Protein AF-A0AAP8GEG1-F1 (afdb_monomer_lite)

Structure (mmCIF, N/CA/C/O backbone):
data_AF-A0AAP8GEG1-F1
#
_entry.id   AF-A0AAP8GEG1-F1
#
loop_
_atom_site.group_PDB
_atom_site.id
_atom_site.type_symbol
_atom_site.label_atom_id
_atom_site.label_alt_id
_atom_site.label_comp_id
_atom_site.label_asym_id
_atom_site.label_entity_id
_atom_site.label_seq_id
_atom_site.pdbx_PDB_ins_code
_atom_site.Cartn_x
_atom_site.Cartn_y
_atom_site.Cartn_z
_atom_site.occupancy
_atom_site.B_iso_or_equiv
_atom_site.auth_seq_id
_atom_site.auth_comp_id
_atom_site.auth_asym_id
_atom_site.auth_atom_id
_atom_site.pdbx_PDB_model_num
ATOM 1 N N . PHE A 1 1 ? -28.993 -0.199 10.622 1.00 79.19 1 PHE A N 1
ATOM 2 C CA . PHE A 1 1 ? -27.576 0.208 10.738 1.00 79.19 1 PHE A CA 1
ATOM 3 C C . PHE A 1 1 ? -26.677 -0.981 11.081 1.00 79.19 1 PHE A C 1
ATOM 5 O O . PHE A 1 1 ? -25.927 -1.389 10.212 1.00 79.19 1 PHE A O 1
ATOM 12 N N . VAL A 1 2 ? -26.827 -1.620 12.252 1.00 83.25 2 VAL A N 1
ATOM 13 C CA . VAL A 1 2 ? -25.957 -2.734 12.710 1.00 83.25 2 VAL A CA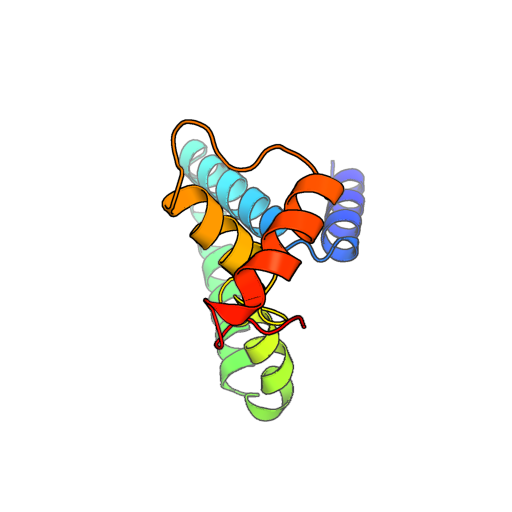 1
ATOM 14 C C . VAL A 1 2 ? -25.831 -3.891 11.705 1.00 83.25 2 VAL A C 1
ATOM 16 O O . VAL A 1 2 ? -24.720 -4.298 11.388 1.00 83.25 2 VAL A O 1
ATOM 19 N N . VAL A 1 3 ? -26.944 -4.381 11.145 1.00 87.12 3 VAL A N 1
ATOM 20 C CA . VAL A 1 3 ? -26.928 -5.487 10.162 1.00 87.12 3 VAL A CA 1
ATOM 21 C C . VAL A 1 3 ? -26.130 -5.125 8.902 1.00 87.12 3 VAL A C 1
ATOM 23 O O . VAL A 1 3 ? -25.311 -5.912 8.439 1.00 87.12 3 VAL A O 1
ATOM 26 N N . LEU A 1 4 ? -26.307 -3.905 8.387 1.00 84.75 4 LEU A N 1
ATOM 27 C CA . LEU A 1 4 ? -25.552 -3.404 7.233 1.00 84.75 4 LEU A CA 1
ATOM 28 C C . LEU A 1 4 ? -24.059 -3.262 7.554 1.00 84.75 4 LEU A C 1
ATOM 30 O O . LEU A 1 4 ? -23.228 -3.608 6.722 1.00 84.75 4 LEU A O 1
ATOM 34 N N . SER A 1 5 ? -23.711 -2.817 8.765 1.00 82.81 5 SER A N 1
ATOM 35 C CA . SER A 1 5 ? -22.317 -2.731 9.214 1.00 82.81 5 SER A CA 1
ATOM 36 C C . SER A 1 5 ? -21.642 -4.104 9.271 1.00 82.81 5 SER A C 1
ATOM 38 O O . SER A 1 5 ? -20.501 -4.231 8.839 1.00 82.81 5 SER A O 1
ATOM 40 N N . VAL A 1 6 ? -22.343 -5.139 9.745 1.00 85.06 6 VAL A N 1
ATOM 41 C CA . VAL A 1 6 ? -21.815 -6.515 9.787 1.00 85.06 6 VAL A CA 1
ATOM 42 C C . VAL A 1 6 ? -21.567 -7.053 8.378 1.00 85.06 6 VAL A C 1
ATOM 44 O O . VAL A 1 6 ? -20.489 -7.579 8.107 1.00 85.06 6 VAL A O 1
ATOM 47 N N . ILE A 1 7 ? -22.524 -6.864 7.464 1.00 86.69 7 ILE A N 1
ATOM 48 C CA . ILE A 1 7 ? -22.372 -7.262 6.056 1.00 86.69 7 ILE A CA 1
ATOM 49 C C . ILE A 1 7 ? -21.179 -6.535 5.424 1.00 86.69 7 ILE A C 1
ATOM 51 O O . ILE A 1 7 ? -20.353 -7.154 4.759 1.00 86.69 7 ILE A O 1
ATOM 55 N N . PHE A 1 8 ? -21.044 -5.233 5.673 1.00 82.31 8 PHE A N 1
ATOM 56 C CA . PHE A 1 8 ? -19.953 -4.429 5.131 1.00 82.31 8 PHE A CA 1
ATOM 57 C C . PHE A 1 8 ? -18.577 -4.869 5.654 1.00 82.31 8 PHE A C 1
ATOM 59 O O . PHE A 1 8 ? -17.639 -5.008 4.871 1.00 82.31 8 PHE A O 1
ATOM 66 N N . ILE A 1 9 ? -18.459 -5.167 6.952 1.00 82.56 9 ILE A N 1
ATOM 67 C CA . ILE A 1 9 ? -17.229 -5.717 7.545 1.00 82.56 9 ILE A CA 1
ATOM 68 C C . ILE A 1 9 ? -16.877 -7.063 6.906 1.00 82.56 9 ILE A C 1
ATOM 70 O O . ILE A 1 9 ? -15.716 -7.291 6.567 1.00 82.56 9 ILE A O 1
ATOM 74 N N . PHE A 1 10 ? -17.866 -7.935 6.695 1.00 83.81 10 PHE A N 1
ATOM 75 C CA . PHE A 1 10 ? -17.654 -9.228 6.047 1.00 83.81 10 PHE A CA 1
ATOM 76 C C . PHE A 1 10 ? -17.160 -9.077 4.601 1.00 83.81 10 PHE A C 1
ATOM 78 O O . PHE A 1 10 ? -16.220 -9.758 4.198 1.00 83.81 10 PHE A O 1
ATOM 85 N N . LEU A 1 11 ? -17.728 -8.136 3.839 1.00 83.00 11 LEU A N 1
ATOM 86 C CA . LEU A 1 11 ? -17.279 -7.836 2.477 1.00 83.00 11 LEU A CA 1
ATOM 87 C C . LEU A 1 11 ? -15.841 -7.305 2.454 1.00 83.00 11 LEU A C 1
ATOM 89 O O . LEU A 1 11 ? -15.022 -7.784 1.671 1.00 83.00 11 LEU A O 1
ATOM 93 N N . ILE A 1 12 ? -15.494 -6.365 3.338 1.00 81.88 12 ILE A N 1
ATOM 94 C CA . ILE A 1 12 ? -14.126 -5.834 3.414 1.00 81.88 12 ILE A CA 1
ATOM 95 C C . ILE A 1 12 ? -13.136 -6.936 3.819 1.00 81.88 12 ILE A C 1
ATOM 97 O O . ILE A 1 12 ? -12.075 -7.049 3.199 1.00 81.88 12 ILE A O 1
ATOM 101 N N . LEU A 1 13 ? -13.487 -7.788 4.790 1.00 79.69 13 LEU A N 1
ATOM 102 C CA . LEU A 1 13 ? -12.682 -8.956 5.167 1.00 79.69 13 LEU A CA 1
ATOM 103 C C . LEU A 1 13 ? -12.466 -9.899 3.977 1.00 79.69 13 LEU A C 1
ATOM 105 O O . LEU A 1 13 ? -11.331 -10.296 3.725 1.00 79.69 13 LEU A O 1
ATOM 109 N N . GLY A 1 14 ? -13.524 -10.199 3.217 1.00 73.69 14 GLY A N 1
ATOM 110 C CA . GLY A 1 14 ? -13.465 -11.080 2.049 1.00 73.69 14 GLY A CA 1
ATOM 111 C C . GLY A 1 14 ? -12.570 -10.555 0.923 1.00 73.69 14 GLY A C 1
ATOM 112 O O . GLY A 1 14 ? -11.904 -11.341 0.255 1.00 73.69 14 GLY A O 1
ATOM 113 N N . THR A 1 15 ? -12.490 -9.233 0.735 1.00 77.94 15 THR A N 1
ATOM 114 C CA . THR A 1 15 ? -11.602 -8.641 -0.286 1.00 77.94 15 THR A CA 1
ATOM 115 C C . THR A 1 15 ? -10.126 -8.645 0.108 1.00 77.94 15 THR A C 1
ATOM 117 O O . THR A 1 15 ? -9.270 -8.465 -0.758 1.00 77.94 15 THR A O 1
ATOM 120 N N . LEU A 1 16 ? -9.814 -8.790 1.404 1.00 68.81 16 LEU A N 1
ATOM 121 C CA . LEU A 1 16 ? -8.465 -8.653 1.975 1.00 68.81 16 LEU A CA 1
ATOM 122 C C . LEU A 1 16 ? -7.719 -7.369 1.539 1.00 68.81 16 LEU A C 1
ATOM 124 O O . LEU A 1 16 ? -6.494 -7.266 1.665 1.00 68.81 16 LEU A O 1
ATOM 128 N N . SER A 1 17 ? -8.450 -6.377 1.021 1.00 76.00 17 SER A N 1
ATOM 129 C CA . SER A 1 17 ? -7.882 -5.165 0.448 1.00 76.00 17 SER A CA 1
ATOM 130 C C . SER A 1 17 ? -7.389 -4.265 1.570 1.00 76.00 17 SER A C 1
ATOM 132 O O . SER A 1 17 ? -8.169 -3.625 2.276 1.00 76.00 17 SER A O 1
ATOM 134 N N . ARG A 1 18 ? -6.064 -4.193 1.731 1.00 74.12 18 ARG A N 1
ATOM 135 C CA . ARG A 1 18 ? -5.409 -3.345 2.742 1.00 74.12 18 ARG A CA 1
ATOM 136 C C . ARG A 1 18 ? -5.815 -1.872 2.604 1.00 74.12 18 ARG A C 1
ATOM 138 O O . ARG A 1 18 ? -5.932 -1.176 3.606 1.00 74.12 18 ARG A O 1
ATOM 145 N N . GLY A 1 19 ? -6.081 -1.424 1.373 1.00 77.00 19 GLY A N 1
ATOM 146 C CA . GLY A 1 19 ? -6.545 -0.065 1.088 1.00 77.00 19 GLY A CA 1
ATOM 147 C C . GLY A 1 19 ? -7.938 0.232 1.646 1.00 77.00 19 GLY A C 1
ATOM 148 O O . GLY A 1 19 ? -8.152 1.317 2.172 1.00 77.00 19 GLY A O 1
ATOM 149 N N . ALA A 1 20 ? -8.859 -0.738 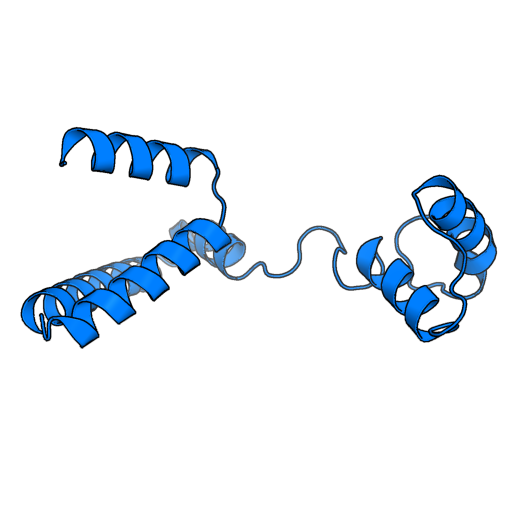1.622 1.00 82.56 20 ALA A N 1
ATOM 150 C CA . ALA A 1 20 ? -10.210 -0.549 2.151 1.00 82.56 20 ALA A CA 1
ATOM 151 C C . ALA A 1 20 ? -10.203 -0.335 3.675 1.00 82.56 20 ALA A C 1
ATOM 153 O O . ALA A 1 20 ? -10.872 0.566 4.180 1.00 82.56 20 ALA A O 1
ATOM 154 N N . TRP A 1 21 ? -9.385 -1.104 4.401 1.00 83.94 21 TRP A N 1
ATOM 155 C CA . TRP A 1 21 ? -9.189 -0.918 5.843 1.00 83.94 21 TRP A CA 1
ATOM 156 C C . TRP A 1 21 ? -8.589 0.448 6.177 1.00 83.94 21 TRP A C 1
ATOM 158 O O . TRP A 1 21 ? -9.036 1.097 7.123 1.00 83.94 21 TRP A O 1
ATOM 168 N N . LEU A 1 22 ? -7.622 0.912 5.378 1.00 80.75 22 LEU A N 1
ATOM 169 C CA . LEU A 1 22 ? -7.032 2.239 5.545 1.00 80.75 22 LEU A CA 1
ATOM 170 C C . LEU A 1 22 ? -8.071 3.349 5.324 1.00 80.75 22 LEU A C 1
ATOM 172 O O . LEU A 1 22 ? -8.148 4.273 6.128 1.00 80.75 22 LEU A O 1
ATOM 176 N N . SER A 1 23 ? -8.908 3.249 4.288 1.00 85.00 23 SER A N 1
ATOM 177 C CA . SER A 1 23 ? -9.971 4.229 4.032 1.00 85.00 23 SER A CA 1
ATOM 178 C C . SER A 1 23 ? -10.984 4.302 5.175 1.00 85.00 23 SER A C 1
ATOM 180 O O . SER A 1 23 ? -11.333 5.399 5.609 1.00 85.00 23 SER A O 1
ATOM 182 N N . VAL A 1 24 ? -11.422 3.151 5.700 1.00 86.69 24 VAL A N 1
ATOM 183 C CA . VAL A 1 24 ? -12.333 3.095 6.856 1.00 86.69 24 VAL A CA 1
ATOM 184 C C . VAL A 1 24 ? -11.697 3.748 8.083 1.00 86.69 24 VAL A C 1
ATOM 186 O O . VAL A 1 24 ? -12.362 4.522 8.770 1.00 86.69 24 VAL A O 1
ATOM 189 N N . LEU A 1 25 ? -10.409 3.493 8.332 1.00 86.38 25 LEU A N 1
ATOM 190 C CA . LEU A 1 25 ? -9.667 4.112 9.429 1.00 86.38 25 LEU A CA 1
ATOM 191 C C . LEU A 1 25 ? -9.623 5.638 9.274 1.00 86.38 25 LEU A C 1
ATOM 193 O O . LEU A 1 25 ? -9.970 6.351 10.212 1.00 86.38 25 LEU A O 1
ATOM 197 N N . VAL A 1 26 ? -9.245 6.148 8.098 1.00 88.56 26 VAL A N 1
ATOM 198 C CA . VAL A 1 26 ? -9.125 7.595 7.844 1.00 88.56 26 VAL A CA 1
ATOM 199 C C . VAL A 1 26 ? -10.473 8.301 7.993 1.00 88.56 26 VAL A C 1
ATOM 201 O O . VAL A 1 26 ? -10.565 9.295 8.712 1.00 88.56 26 VAL A O 1
ATOM 204 N N . ILE A 1 27 ? -11.533 7.775 7.372 1.00 89.06 27 ILE A N 1
ATOM 205 C CA . ILE A 1 27 ? -12.882 8.356 7.473 1.00 89.06 27 ILE A CA 1
ATOM 206 C C . ILE A 1 27 ? -13.377 8.305 8.924 1.00 89.06 27 ILE A C 1
ATOM 208 O O . ILE A 1 27 ? -13.934 9.284 9.422 1.00 89.06 27 ILE A O 1
ATOM 212 N N . GLY A 1 28 ? -13.130 7.194 9.624 1.00 86.94 28 GLY A N 1
ATOM 213 C CA . GLY A 1 28 ? -13.461 7.043 11.038 1.00 86.94 28 GLY A CA 1
ATOM 214 C C . GLY A 1 28 ? -12.746 8.065 11.924 1.00 86.94 28 GLY A C 1
ATOM 215 O O . GLY A 1 28 ? -13.381 8.678 12.779 1.00 86.94 28 GLY A O 1
ATOM 216 N N . LEU A 1 29 ? -11.452 8.310 11.695 1.00 86.94 29 LEU A N 1
ATOM 217 C CA . LEU A 1 29 ? -10.696 9.334 12.422 1.00 86.94 29 LEU A CA 1
ATOM 218 C C . LEU A 1 29 ? -11.247 10.737 12.167 1.00 86.94 29 LEU A C 1
ATOM 220 O O . LEU A 1 29 ? -11.464 11.478 13.124 1.00 86.94 29 LEU A O 1
ATOM 224 N N . ILE A 1 30 ? -11.518 11.089 10.906 1.00 89.56 30 ILE A N 1
ATOM 225 C CA . ILE A 1 30 ? -12.106 12.388 10.549 1.00 89.56 30 ILE A CA 1
ATOM 226 C C . ILE A 1 30 ? -13.440 12.576 11.280 1.00 89.56 30 ILE A C 1
ATOM 228 O O . ILE A 1 30 ? -13.649 13.604 11.921 1.00 89.56 30 ILE A O 1
ATOM 232 N N . TRP A 1 31 ? -14.308 11.563 11.265 1.00 91.31 31 TRP A N 1
ATOM 233 C CA . TRP A 1 31 ? -15.586 11.593 11.976 1.00 91.31 31 TRP A CA 1
ATOM 234 C C . TRP A 1 31 ? -15.412 11.800 13.487 1.00 91.31 31 TRP A C 1
ATOM 236 O O . TRP A 1 31 ? -16.062 12.660 14.083 1.00 91.31 31 TRP A O 1
ATOM 246 N N . ILE A 1 32 ? -14.520 11.035 14.121 1.00 87.94 32 ILE A N 1
ATOM 247 C CA . ILE A 1 32 ? -14.261 11.123 15.566 1.00 87.94 32 ILE A CA 1
ATOM 248 C C . ILE A 1 32 ? -13.755 12.518 15.951 1.00 87.94 32 ILE A C 1
ATOM 250 O O . ILE A 1 32 ? -14.185 13.056 16.976 1.00 87.94 32 ILE A O 1
ATOM 254 N N . LEU A 1 33 ? -12.877 13.109 15.133 1.00 87.44 33 LEU A N 1
ATOM 255 C CA . LEU A 1 33 ? -12.363 14.463 15.334 1.00 87.44 33 LEU A CA 1
ATOM 256 C C . LEU A 1 33 ? -13.466 15.514 15.162 1.00 87.44 33 LEU A C 1
ATOM 258 O O . LEU A 1 33 ? -13.603 16.385 16.021 1.00 87.44 33 LEU A O 1
ATOM 262 N N . MET A 1 34 ? -14.291 15.399 14.115 1.00 90.50 34 MET A N 1
ATOM 263 C CA . MET A 1 34 ? -15.404 16.319 13.847 1.00 90.50 34 MET A CA 1
ATOM 264 C C . MET A 1 34 ? -16.442 16.327 14.973 1.00 90.50 34 MET A C 1
ATOM 266 O O . MET A 1 34 ? -16.860 17.390 15.422 1.00 90.50 34 MET A O 1
ATOM 270 N N . PHE A 1 35 ? -16.835 15.151 15.466 1.00 89.06 35 PHE A N 1
ATOM 271 C CA . PHE A 1 35 ? -17.841 15.021 16.526 1.00 89.06 35 PHE A CA 1
ATOM 272 C C . PHE A 1 35 ? -17.243 15.002 17.938 1.00 89.06 35 PHE A C 1
ATOM 274 O O . PHE A 1 35 ? -17.961 14.774 18.913 1.00 89.06 35 PHE A O 1
ATOM 281 N N . LYS A 1 36 ? -15.930 15.246 18.062 1.00 86.00 36 LYS A N 1
ATOM 282 C CA . LYS A 1 36 ? -15.200 15.356 19.332 1.00 86.00 36 LYS A CA 1
ATOM 283 C C . LYS A 1 36 ? -15.434 14.147 20.258 1.00 86.00 36 LYS A C 1
ATOM 285 O O . LYS A 1 36 ? -15.531 14.279 21.479 1.00 86.00 36 LYS A O 1
ATOM 290 N N . GLN A 1 37 ? -15.524 12.945 19.685 1.00 83.00 37 GLN A N 1
ATOM 291 C CA . GLN A 1 37 ? -15.862 11.708 20.400 1.00 83.00 37 GLN A CA 1
ATOM 292 C C . GLN A 1 37 ? -14.627 11.047 21.044 1.00 83.00 37 GLN A C 1
ATOM 294 O O . GLN A 1 37 ? -14.278 9.905 20.751 1.00 83.00 37 GLN A O 1
ATOM 299 N N . TRP A 1 38 ? -13.967 11.750 21.970 1.00 82.50 38 TRP A N 1
ATOM 300 C CA . TRP A 1 38 ? -12.701 11.321 22.596 1.00 82.50 38 TRP A CA 1
ATOM 301 C C . TRP A 1 38 ? -12.754 9.953 23.287 1.00 82.50 38 TRP A C 1
ATOM 303 O O . TRP A 1 38 ? -11.759 9.230 23.300 1.00 82.50 38 TRP A O 1
ATOM 313 N N . LYS A 1 39 ? -13.916 9.560 23.828 1.00 86.75 39 LYS A N 1
ATOM 314 C CA . LYS A 1 39 ? -14.096 8.245 24.468 1.00 86.75 39 LYS A CA 1
ATOM 315 C C . LYS A 1 39 ? -13.899 7.091 23.477 1.00 86.75 39 LYS A C 1
ATOM 317 O O . LYS A 1 39 ? -13.275 6.097 23.827 1.00 86.75 39 LYS A O 1
ATOM 322 N N . LEU A 1 40 ? -14.384 7.238 22.241 1.00 83.19 40 LEU A N 1
ATOM 323 C CA . LEU A 1 40 ? -14.214 6.229 21.188 1.00 83.19 40 LEU A CA 1
ATOM 324 C C . LEU A 1 40 ? -12.755 6.130 20.735 1.00 83.19 40 LEU A C 1
ATOM 326 O O . LEU A 1 40 ? -12.260 5.027 20.513 1.00 83.19 40 LEU A O 1
ATOM 330 N N . LEU A 1 41 ? -12.051 7.263 20.681 1.00 85.44 41 LEU A N 1
ATOM 331 C CA . LEU A 1 41 ? -10.620 7.295 20.381 1.00 85.44 41 LEU A CA 1
ATOM 332 C C . LEU A 1 41 ? -9.816 6.549 21.455 1.00 85.44 41 LEU A C 1
ATOM 334 O O . LEU A 1 41 ? -9.007 5.689 21.118 1.00 85.44 41 LEU A O 1
ATOM 338 N N . LEU A 1 42 ? -10.083 6.814 22.740 1.00 86.00 42 LEU A N 1
ATOM 339 C CA . LEU A 1 42 ? -9.417 6.130 23.857 1.00 86.00 42 LEU A CA 1
ATOM 340 C C . LEU A 1 42 ? -9.626 4.611 23.819 1.00 86.00 42 LEU A C 1
ATOM 342 O O . LEU A 1 42 ? -8.665 3.862 23.981 1.00 86.00 42 LEU A O 1
ATOM 346 N N . VAL A 1 43 ? -10.853 4.148 23.559 1.00 88.06 43 VAL A N 1
ATOM 347 C CA . VAL A 1 43 ? -11.134 2.710 23.415 1.00 88.06 43 VAL A CA 1
ATOM 348 C C . VAL A 1 43 ? -10.365 2.120 22.229 1.00 88.06 43 VAL A C 1
ATOM 350 O O . VAL A 1 43 ? -9.739 1.072 22.372 1.00 88.06 43 VAL A O 1
ATOM 353 N N . GLY A 1 44 ? -10.345 2.806 21.081 1.00 85.50 44 GLY A N 1
ATOM 354 C CA . GLY A 1 44 ? -9.586 2.375 19.904 1.00 85.50 44 GLY A CA 1
ATOM 355 C C . GLY A 1 44 ? -8.082 2.252 20.166 1.00 85.50 44 GLY A C 1
ATOM 356 O O . GLY A 1 44 ? -7.460 1.263 19.771 1.00 85.50 44 GLY A O 1
ATOM 357 N N . VAL A 1 45 ? -7.498 3.211 20.888 1.00 88.06 45 VAL A N 1
ATOM 358 C CA . VAL A 1 45 ? -6.088 3.169 21.305 1.00 88.06 45 VAL A CA 1
ATOM 359 C C . VAL A 1 45 ? -5.826 1.994 22.247 1.00 88.06 45 VAL A C 1
ATOM 361 O O . VAL A 1 45 ? -4.878 1.246 22.021 1.00 88.06 45 VAL A O 1
ATOM 364 N N . MET A 1 46 ? -6.685 1.768 23.244 1.00 89.50 46 MET A N 1
ATOM 365 C CA . MET A 1 46 ? -6.548 0.633 24.167 1.00 89.50 46 MET A CA 1
ATOM 366 C C . MET A 1 46 ? -6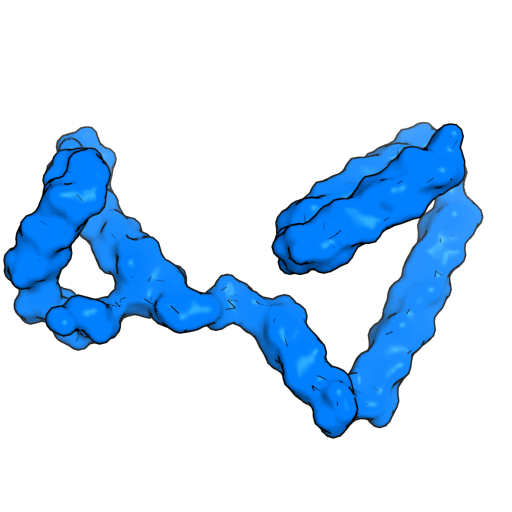.572 -0.713 23.439 1.00 89.50 46 MET A C 1
ATOM 368 O O . MET A 1 46 ? -5.700 -1.552 23.663 1.00 89.50 46 MET A O 1
ATOM 372 N N . VAL A 1 47 ? -7.523 -0.909 22.521 1.00 88.56 47 VAL A N 1
ATOM 373 C CA . VAL A 1 47 ? -7.603 -2.130 21.701 1.00 88.56 47 VAL A CA 1
ATOM 374 C C . VAL A 1 47 ? -6.352 -2.292 20.836 1.00 88.56 47 VAL A C 1
ATOM 376 O O . VAL A 1 47 ? -5.820 -3.396 20.728 1.00 88.56 47 VAL A O 1
ATOM 379 N N . SER A 1 48 ? -5.840 -1.197 20.268 1.00 85.06 48 SER A N 1
ATOM 380 C CA . SER A 1 48 ? -4.627 -1.218 19.442 1.00 85.06 48 SER A CA 1
ATOM 381 C C . SER A 1 48 ? -3.390 -1.610 20.253 1.00 85.06 48 SER A C 1
ATOM 383 O O . SER A 1 48 ? -2.592 -2.422 19.791 1.00 85.06 48 SER A O 1
ATOM 385 N N . ILE A 1 49 ? -3.249 -1.097 21.481 1.00 87.38 49 ILE A N 1
ATOM 386 C CA . ILE A 1 49 ? -2.155 -1.461 22.395 1.00 87.38 49 ILE A CA 1
ATOM 387 C C . ILE A 1 49 ? -2.227 -2.948 22.752 1.00 87.38 49 ILE A C 1
ATOM 389 O O . ILE A 1 49 ? -1.212 -3.635 22.693 1.00 87.38 49 ILE A O 1
ATOM 393 N N . ILE A 1 50 ? -3.414 -3.469 23.078 1.00 87.69 50 ILE A N 1
ATOM 394 C CA . ILE A 1 50 ? -3.594 -4.894 23.391 1.00 87.69 50 ILE A CA 1
ATOM 395 C C . ILE A 1 50 ? -3.216 -5.759 22.182 1.00 87.69 50 ILE A C 1
ATOM 397 O O . ILE A 1 50 ? -2.452 -6.713 22.325 1.00 87.69 50 ILE A O 1
ATOM 401 N N . ALA A 1 51 ? -3.697 -5.405 20.988 1.00 82.56 51 ALA A N 1
ATOM 402 C CA . ALA A 1 51 ? -3.379 -6.126 19.760 1.00 82.56 51 ALA A CA 1
ATOM 403 C C . ALA A 1 51 ? -1.868 -6.129 19.469 1.00 82.56 51 ALA A C 1
ATOM 405 O O . ALA A 1 51 ? -1.304 -7.181 19.168 1.00 82.56 51 ALA A O 1
ATOM 406 N N . LEU A 1 52 ? -1.198 -4.980 19.615 1.00 81.94 52 LEU A N 1
ATOM 407 C CA . LEU A 1 52 ? 0.253 -4.873 19.449 1.00 81.94 52 LEU A CA 1
ATOM 408 C C . LEU A 1 52 ? 1.002 -5.722 20.480 1.00 81.94 52 LEU A C 1
ATOM 410 O O . LEU A 1 52 ? 1.897 -6.475 20.101 1.00 81.94 52 LEU A O 1
ATOM 414 N N . SER A 1 53 ? 0.613 -5.666 21.754 1.00 81.56 53 SER A N 1
ATOM 415 C CA . SER A 1 53 ? 1.211 -6.485 22.814 1.00 81.56 53 SER A CA 1
ATOM 416 C C . SER A 1 53 ? 1.125 -7.977 22.493 1.00 81.56 53 SER A C 1
ATOM 418 O O . SER A 1 53 ? 2.133 -8.674 22.565 1.00 81.56 53 SER A O 1
ATOM 420 N N . VAL A 1 54 ? -0.036 -8.466 22.039 1.00 80.81 54 VAL A N 1
ATOM 421 C CA . VAL A 1 54 ? -0.209 -9.875 21.638 1.00 80.81 54 VAL A CA 1
ATOM 422 C C . VAL A 1 54 ? 0.721 -10.249 20.480 1.00 80.81 54 VAL A C 1
ATOM 424 O O . VAL A 1 54 ? 1.338 -11.318 20.518 1.00 80.81 54 VAL A O 1
ATOM 427 N N . ILE A 1 55 ? 0.866 -9.363 19.485 1.00 77.00 55 ILE A N 1
ATOM 428 C CA . ILE A 1 55 ? 1.769 -9.562 18.3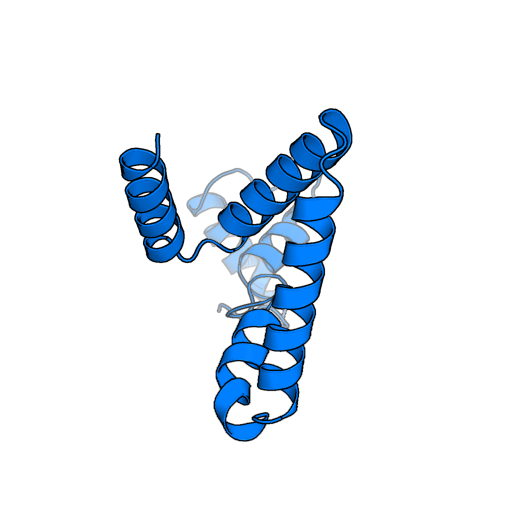41 1.00 77.00 55 ILE A CA 1
ATOM 429 C C . ILE A 1 55 ? 3.230 -9.658 18.796 1.00 77.00 55 ILE A C 1
ATOM 431 O O . ILE A 1 55 ? 3.954 -10.524 18.305 1.00 77.00 55 ILE A O 1
ATOM 435 N N . PHE A 1 56 ? 3.658 -8.804 19.732 1.00 74.00 56 PHE A N 1
ATOM 436 C CA . PHE A 1 56 ? 5.029 -8.795 20.250 1.00 74.00 56 PHE A CA 1
ATOM 437 C C . PHE A 1 56 ? 5.336 -9.971 21.185 1.00 74.00 56 PHE A C 1
ATOM 439 O O . PHE A 1 56 ? 6.469 -10.453 21.174 1.00 74.00 56 PHE A O 1
ATOM 446 N N . THR A 1 57 ? 4.363 -10.455 21.962 1.00 77.94 57 THR A N 1
ATOM 447 C CA . THR A 1 57 ? 4.545 -11.610 22.858 1.00 77.94 57 THR A CA 1
ATOM 448 C C . THR A 1 57 ? 4.639 -12.929 22.087 1.00 77.94 57 THR A C 1
ATOM 450 O O . THR A 1 57 ? 5.440 -13.785 22.449 1.00 77.94 57 THR A O 1
ATOM 453 N N . HIS A 1 58 ? 3.886 -13.094 20.995 1.00 74.50 58 HIS A N 1
ATOM 454 C CA . HIS A 1 58 ? 3.813 -14.354 20.237 1.00 74.50 58 HIS A CA 1
ATOM 455 C C . HIS A 1 58 ? 4.568 -14.305 18.901 1.00 74.50 58 HIS A C 1
ATOM 457 O O . HIS A 1 58 ? 4.082 -14.839 17.904 1.00 74.50 58 HIS A O 1
ATOM 463 N N . LYS A 1 59 ? 5.758 -13.683 18.874 1.00 62.28 59 LYS A N 1
ATOM 464 C CA . LYS A 1 59 ? 6.556 -13.423 17.654 1.00 62.28 59 LYS A CA 1
ATOM 465 C C . LYS A 1 59 ? 6.686 -14.613 16.697 1.00 62.28 59 LYS A C 1
ATOM 467 O O . LYS A 1 59 ? 6.608 -14.413 15.491 1.00 62.28 59 LYS A O 1
ATOM 472 N N . GLU A 1 60 ? 6.869 -15.826 17.213 1.00 62.25 60 GLU A N 1
ATOM 473 C CA . GLU A 1 60 ? 7.004 -17.057 16.414 1.00 62.25 60 GLU A CA 1
ATOM 474 C C . GLU A 1 60 ? 5.709 -17.392 15.645 1.00 62.25 60 GLU A C 1
ATOM 476 O O . GLU A 1 60 ? 5.738 -17.710 14.458 1.00 62.25 60 GLU A O 1
ATOM 481 N N . MET A 1 61 ? 4.548 -17.241 16.292 1.00 61.28 61 MET A N 1
ATOM 482 C CA . MET A 1 61 ? 3.232 -17.533 15.710 1.00 61.28 61 MET A CA 1
ATOM 483 C C . MET A 1 61 ? 2.739 -16.393 14.803 1.00 61.28 61 MET A C 1
ATOM 485 O O . MET A 1 61 ? 2.076 -16.632 13.792 1.00 61.28 61 MET A O 1
ATOM 489 N N . THR A 1 62 ? 3.095 -15.143 15.118 1.00 62.78 62 THR A N 1
ATOM 490 C CA . THR A 1 62 ? 2.760 -13.963 14.308 1.00 62.78 62 THR A CA 1
ATOM 491 C C . THR A 1 62 ? 3.776 -13.657 13.215 1.00 62.78 62 THR A C 1
ATOM 493 O O . THR A 1 62 ? 3.482 -12.816 12.373 1.00 62.78 62 THR A O 1
ATOM 496 N N . ALA A 1 63 ? 4.913 -14.356 13.127 1.00 66.94 63 ALA A N 1
ATOM 497 C CA . ALA A 1 63 ? 5.960 -14.096 12.134 1.00 66.94 63 ALA A CA 1
ATOM 498 C C . ALA A 1 63 ? 5.423 -14.031 10.694 1.00 66.94 63 ALA A C 1
ATOM 500 O O . ALA A 1 63 ? 5.733 -13.101 9.949 1.00 66.94 63 ALA A O 1
ATOM 501 N N . LYS A 1 64 ? 4.545 -14.968 10.309 1.00 70.25 64 LYS A N 1
ATOM 502 C CA . LYS A 1 64 ? 3.922 -14.992 8.974 1.00 70.25 64 LYS A CA 1
ATOM 503 C C . LYS A 1 64 ? 2.946 -13.830 8.760 1.00 70.25 64 LYS A C 1
ATOM 505 O O . LYS A 1 64 ? 2.892 -13.273 7.664 1.00 70.25 64 LYS A O 1
ATOM 510 N N . LEU A 1 65 ? 2.189 -13.456 9.793 1.00 64.81 65 LEU A N 1
ATOM 511 C CA . LEU A 1 65 ? 1.253 -12.329 9.756 1.00 64.81 65 LEU A CA 1
ATOM 512 C C . LEU A 1 65 ? 2.012 -11.001 9.655 1.00 64.81 65 LEU A C 1
ATOM 514 O O . LEU A 1 65 ? 1.734 -10.205 8.764 1.00 64.81 65 LEU A O 1
ATOM 518 N N . THR A 1 66 ? 3.018 -10.805 10.504 1.00 68.69 66 THR A N 1
ATOM 519 C CA . THR A 1 66 ? 3.915 -9.647 10.509 1.00 68.69 66 THR A CA 1
ATOM 520 C C . THR A 1 66 ? 4.645 -9.522 9.175 1.00 68.69 66 THR A C 1
ATOM 522 O O . THR A 1 66 ? 4.632 -8.453 8.572 1.00 68.69 66 THR A O 1
ATOM 525 N N . TYR A 1 67 ? 5.180 -10.623 8.638 1.00 69.56 67 TYR A N 1
ATOM 526 C CA . TYR A 1 67 ? 5.786 -10.646 7.306 1.00 69.56 67 TYR A CA 1
ATOM 527 C C . TYR A 1 67 ? 4.795 -10.205 6.220 1.00 69.56 67 TYR A C 1
ATOM 529 O O . TYR A 1 67 ? 5.119 -9.360 5.390 1.00 69.56 67 TYR A O 1
ATOM 537 N N . LYS A 1 68 ? 3.554 -10.710 6.243 1.00 69.69 68 LYS A N 1
ATOM 538 C CA . LYS A 1 68 ? 2.517 -10.300 5.285 1.00 69.69 68 LYS A CA 1
ATOM 539 C C . LYS A 1 68 ? 2.092 -8.841 5.446 1.00 69.69 68 LYS A C 1
ATOM 541 O O . LYS A 1 68 ? 1.840 -8.202 4.427 1.00 69.69 68 LYS A O 1
ATOM 546 N N . LEU A 1 69 ? 2.026 -8.319 6.670 1.00 68.62 69 LEU A N 1
ATOM 547 C CA . LEU A 1 69 ? 1.693 -6.919 6.953 1.00 68.62 69 LEU A CA 1
ATOM 548 C C . LEU A 1 69 ? 2.793 -5.964 6.469 1.00 68.62 69 LEU A C 1
ATOM 550 O O . LEU A 1 69 ? 2.480 -4.954 5.845 1.00 68.62 69 LEU A O 1
ATOM 554 N N . HIS A 1 70 ? 4.063 -6.317 6.685 1.00 68.38 70 HIS A N 1
ATOM 555 C CA . HIS A 1 70 ? 5.218 -5.539 6.225 1.00 68.38 70 HIS A CA 1
ATOM 556 C C . HIS A 1 70 ? 5.518 -5.695 4.730 1.00 68.38 70 HIS A C 1
ATOM 558 O O . HIS A 1 70 ? 6.238 -4.870 4.170 1.00 68.38 70 HIS A O 1
ATOM 564 N N . GLN A 1 71 ? 4.990 -6.728 4.065 1.00 69.31 71 GLN A N 1
ATOM 565 C CA . GLN A 1 71 ? 5.215 -6.957 2.640 1.00 69.31 71 GLN A CA 1
ATOM 566 C C . GLN A 1 71 ? 4.567 -5.843 1.804 1.00 69.31 71 GLN A C 1
ATOM 568 O O . GLN A 1 71 ? 3.397 -5.936 1.432 1.00 69.31 71 GLN A O 1
ATOM 573 N N . THR A 1 72 ? 5.330 -4.795 1.501 1.00 62.25 72 THR A N 1
ATOM 574 C CA . THR A 1 72 ? 4.948 -3.713 0.582 1.00 62.25 72 THR A CA 1
ATOM 575 C C . THR A 1 72 ? 5.172 -4.104 -0.874 1.00 62.25 72 THR A C 1
ATOM 577 O O . THR A 1 72 ? 4.440 -3.645 -1.740 1.00 62.25 72 THR A O 1
ATOM 580 N N . ASN A 1 73 ? 6.120 -5.006 -1.144 1.00 58.00 73 ASN A N 1
ATOM 581 C CA . ASN A 1 73 ? 6.422 -5.535 -2.471 1.00 58.00 73 ASN A CA 1
ATOM 582 C C . ASN A 1 73 ? 6.175 -7.054 -2.509 1.00 58.00 73 ASN A C 1
ATOM 584 O O . ASN A 1 73 ? 6.750 -7.813 -1.729 1.00 58.00 73 ASN A O 1
ATOM 588 N N . SER A 1 74 ? 5.308 -7.500 -3.415 1.00 59.31 74 SER A N 1
ATOM 589 C CA . SER A 1 74 ? 5.110 -8.916 -3.737 1.00 59.31 74 SER A CA 1
ATOM 590 C C . SER A 1 74 ? 5.615 -9.153 -5.151 1.00 59.31 74 SER A C 1
ATOM 592 O O . SER A 1 74 ? 5.219 -8.425 -6.056 1.00 59.31 74 SER A O 1
ATOM 594 N N . SER A 1 75 ? 6.425 -10.194 -5.344 1.00 62.25 75 SER A N 1
ATOM 595 C CA . SER A 1 75 ? 6.761 -10.730 -6.672 1.00 62.25 75 SER A CA 1
ATOM 596 C C . SER A 1 75 ? 7.322 -9.690 -7.655 1.00 62.25 75 SER A C 1
ATOM 598 O O . SER A 1 75 ? 6.785 -9.525 -8.746 1.00 62.25 75 SER A O 1
ATOM 600 N N . TYR A 1 76 ? 8.386 -8.978 -7.264 1.00 64.56 76 TYR A N 1
ATOM 601 C CA . TYR A 1 76 ? 9.114 -8.036 -8.136 1.00 64.56 76 TYR A CA 1
ATOM 602 C C . TYR A 1 76 ? 8.261 -6.881 -8.685 1.00 64.56 76 TYR A C 1
ATOM 604 O O . TYR A 1 76 ? 8.608 -6.250 -9.674 1.00 64.56 76 TYR A O 1
ATOM 612 N N . ARG A 1 77 ? 7.135 -6.556 -8.040 1.00 65.88 77 ARG A N 1
ATOM 613 C CA . ARG A 1 77 ? 6.177 -5.570 -8.551 1.00 65.88 77 ARG A CA 1
ATOM 614 C C . ARG A 1 77 ? 6.813 -4.205 -8.815 1.00 65.88 77 ARG A C 1
ATOM 616 O O . ARG A 1 77 ? 6.622 -3.662 -9.896 1.00 65.88 77 ARG A O 1
ATOM 623 N N . TYR A 1 78 ? 7.560 -3.685 -7.844 1.00 66.31 78 TYR A N 1
ATOM 624 C CA . TYR A 1 78 ? 8.096 -2.317 -7.883 1.00 66.31 78 TYR A CA 1
ATOM 625 C C . TYR A 1 78 ? 9.534 -2.208 -8.387 1.00 66.31 78 TYR A C 1
ATOM 627 O O . TYR A 1 78 ? 9.940 -1.134 -8.804 1.00 66.31 78 TYR A O 1
ATOM 635 N N . ALA A 1 79 ? 10.295 -3.297 -8.338 1.00 65.38 79 ALA A N 1
ATOM 636 C CA . ALA A 1 79 ? 11.687 -3.327 -8.761 1.00 65.38 79 ALA A CA 1
ATOM 637 C C . ALA A 1 79 ? 11.860 -4.506 -9.707 1.00 65.38 79 ALA A C 1
ATOM 639 O O . ALA A 1 79 ? 11.524 -5.633 -9.334 1.00 65.38 79 ALA A O 1
ATOM 640 N N . ASN A 1 80 ? 12.348 -4.228 -10.915 1.00 71.81 80 ASN A N 1
ATOM 641 C CA . ASN A 1 80 ? 12.742 -5.200 -11.937 1.00 71.81 80 ASN A CA 1
ATOM 642 C C . A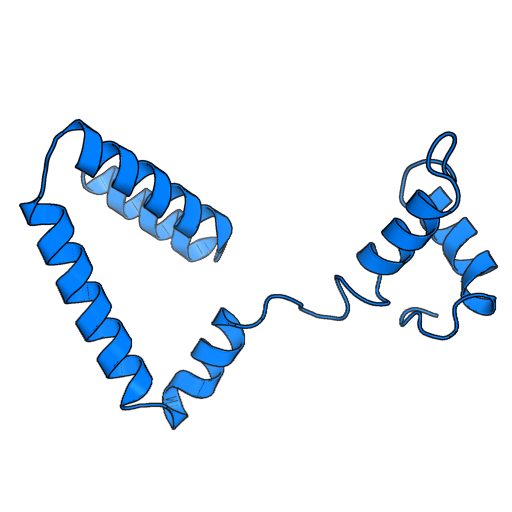SN A 1 80 ? 11.642 -6.111 -12.510 1.00 71.81 80 ASN A C 1
ATOM 644 O O . ASN A 1 80 ? 11.894 -6.844 -13.464 1.00 71.81 80 ASN A O 1
ATOM 648 N N . GLY A 1 81 ? 10.422 -6.083 -11.977 1.00 75.81 81 GLY A N 1
ATOM 649 C CA . GLY A 1 81 ? 9.271 -6.733 -12.592 1.00 75.81 81 GLY A CA 1
ATOM 650 C C . GLY A 1 81 ? 8.501 -5.803 -13.523 1.00 75.81 81 GLY A C 1
ATOM 651 O O . GLY A 1 81 ? 9.028 -4.834 -14.067 1.00 75.81 81 GLY A O 1
ATOM 652 N N . THR A 1 82 ? 7.218 -6.094 -13.716 1.00 79.88 82 THR A N 1
ATOM 653 C CA . THR A 1 82 ? 6.399 -5.486 -14.772 1.00 79.88 82 THR A CA 1
ATOM 654 C C . THR A 1 82 ? 6.122 -4.001 -14.541 1.00 79.88 82 THR A C 1
ATOM 656 O O . THR A 1 82 ? 6.157 -3.230 -15.491 1.00 79.88 82 THR A O 1
ATOM 659 N N . GLN A 1 83 ? 5.861 -3.566 -13.297 1.00 79.94 83 GLN A N 1
ATOM 660 C CA . GLN A 1 83 ? 5.605 -2.138 -13.041 1.00 79.94 83 GLN A CA 1
ATOM 661 C C . GLN A 1 83 ? 6.899 -1.322 -12.984 1.00 79.94 83 GLN A C 1
ATOM 663 O O . GLN A 1 83 ? 6.894 -0.185 -13.439 1.00 79.94 83 GLN A O 1
ATOM 668 N N . GLY A 1 84 ? 7.989 -1.903 -12.467 1.00 83.88 84 GLY A N 1
ATOM 669 C CA . GLY A 1 84 ? 9.309 -1.260 -12.449 1.00 83.88 84 GLY A CA 1
ATOM 670 C C . GLY A 1 84 ? 9.827 -0.995 -13.861 1.00 83.88 84 GLY A C 1
ATOM 671 O O . GLY A 1 84 ? 10.020 0.150 -14.234 1.00 83.88 84 GLY A O 1
ATOM 672 N N . SER A 1 85 ? 9.900 -2.034 -14.693 1.00 86.50 85 SER A N 1
ATOM 673 C CA . SER A 1 85 ? 10.321 -1.887 -16.096 1.00 86.50 85 SER A CA 1
ATOM 674 C C . SER A 1 85 ? 9.407 -0.979 -16.925 1.00 86.50 85 SER A C 1
ATOM 676 O O . SER A 1 85 ? 9.877 -0.243 -17.786 1.00 86.50 85 SER A O 1
ATOM 678 N N . ALA A 1 86 ? 8.093 -0.983 -16.667 1.00 85.56 86 ALA A N 1
ATOM 679 C CA . ALA A 1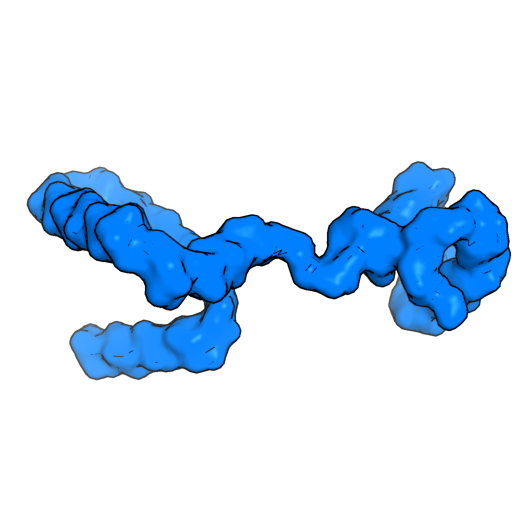 86 ? 7.188 -0.028 -17.305 1.00 85.56 86 ALA A CA 1
ATOM 680 C C . ALA A 1 86 ? 7.496 1.418 -16.890 1.00 85.56 86 ALA A C 1
ATOM 682 O O . ALA A 1 86 ? 7.428 2.314 -17.727 1.00 85.56 86 ALA A O 1
ATOM 683 N N . LEU A 1 87 ? 7.834 1.647 -15.617 1.00 87.38 87 LEU A N 1
ATOM 684 C CA . LEU A 1 87 ? 8.236 2.961 -15.125 1.00 87.38 87 LEU A CA 1
ATOM 685 C C . LEU A 1 87 ? 9.559 3.406 -15.758 1.00 87.38 87 LEU A C 1
ATOM 687 O O . LEU A 1 87 ? 9.632 4.542 -16.214 1.00 87.38 87 LEU A O 1
ATOM 691 N N . ASP A 1 88 ? 10.552 2.518 -15.839 1.00 88.31 88 ASP A N 1
ATOM 692 C CA . ASP A 1 88 ? 11.849 2.798 -16.469 1.00 88.31 88 ASP A CA 1
ATOM 693 C C . ASP A 1 88 ? 11.655 3.284 -17.916 1.00 88.31 88 ASP A C 1
ATOM 695 O O . ASP A 1 88 ? 12.173 4.329 -18.306 1.00 88.31 88 ASP A O 1
ATOM 699 N N . LEU A 1 89 ? 10.803 2.591 -18.680 1.00 87.69 89 LEU A N 1
ATOM 700 C CA . LEU A 1 89 ? 10.444 2.972 -20.048 1.00 87.69 89 LEU A CA 1
ATOM 701 C C . LEU A 1 89 ? 9.690 4.317 -20.110 1.00 87.69 89 LEU A C 1
ATOM 703 O O . LEU A 1 89 ? 9.950 5.141 -20.984 1.00 87.69 89 LEU A O 1
ATOM 707 N N . ILE A 1 90 ? 8.761 4.585 -19.190 1.00 88.00 90 ILE A N 1
ATOM 708 C CA . ILE A 1 90 ? 8.058 5.880 -19.150 1.00 88.00 90 ILE A CA 1
ATOM 709 C C . ILE A 1 90 ? 9.038 7.020 -18.856 1.00 88.00 90 ILE A C 1
ATOM 711 O O . ILE A 1 90 ? 8.955 8.070 -19.486 1.00 88.00 90 ILE A O 1
ATOM 715 N N . LEU A 1 91 ? 9.962 6.824 -17.914 1.00 88.62 91 LEU A N 1
ATOM 716 C CA . LEU A 1 91 ? 10.953 7.834 -17.545 1.00 88.62 91 LEU A CA 1
ATOM 717 C C . LEU A 1 91 ? 11.963 8.095 -18.664 1.00 88.62 91 LEU A C 1
ATOM 719 O O . LEU A 1 91 ? 12.452 9.216 -18.783 1.00 88.62 91 LEU A O 1
ATOM 723 N N . GLU A 1 92 ? 12.243 7.096 -19.497 1.00 89.06 92 GLU A N 1
ATOM 724 C CA . GLU A 1 92 ? 13.120 7.248 -20.654 1.00 89.06 92 GLU A CA 1
ATOM 725 C C . GLU A 1 92 ? 12.492 8.115 -21.758 1.00 89.06 92 GLU A C 1
ATOM 727 O O . GLU A 1 92 ? 13.177 8.931 -22.369 1.00 89.06 92 GLU A O 1
ATOM 732 N N . ASN A 1 93 ? 11.182 7.983 -21.992 1.00 88.75 93 ASN A N 1
ATOM 733 C CA . ASN A 1 93 ? 10.451 8.774 -22.986 1.00 88.75 93 ASN A CA 1
ATOM 734 C C . ASN A 1 93 ? 9.152 9.365 -22.405 1.00 88.75 93 ASN A C 1
ATOM 736 O O . ASN A 1 93 ? 8.057 8.951 -22.787 1.00 88.75 93 ASN A O 1
ATOM 740 N N . PRO A 1 94 ? 9.234 10.381 -21.525 1.00 86.62 94 PRO A N 1
ATOM 741 C CA . PRO A 1 94 ? 8.089 10.829 -20.726 1.00 86.62 94 PRO A CA 1
ATOM 742 C C . PRO A 1 94 ? 7.014 11.577 -21.521 1.00 86.62 94 PRO A C 1
ATOM 744 O O . PRO A 1 94 ? 5.872 11.659 -21.077 1.00 86.62 94 PRO A O 1
ATOM 747 N N . VAL A 1 95 ? 7.363 12.142 -22.682 1.00 85.25 95 VAL A N 1
ATOM 748 C CA . VAL A 1 95 ? 6.449 12.989 -23.470 1.00 85.25 95 VAL A CA 1
ATOM 749 C C . VAL A 1 95 ? 5.649 12.178 -24.490 1.00 85.25 95 VAL A C 1
ATOM 751 O O . VAL A 1 95 ? 4.439 12.351 -24.599 1.00 85.25 95 VAL A O 1
ATOM 754 N N . ILE A 1 96 ? 6.317 11.301 -25.244 1.00 86.12 96 ILE A N 1
ATOM 755 C CA . ILE A 1 96 ? 5.698 10.520 -26.332 1.00 86.12 96 ILE A CA 1
ATOM 756 C C . ILE A 1 96 ? 5.404 9.082 -25.878 1.00 86.12 96 ILE A C 1
ATOM 758 O O . ILE A 1 96 ? 4.432 8.470 -26.324 1.00 86.12 96 ILE A O 1
ATOM 762 N N . GLY A 1 97 ? 6.208 8.549 -24.954 1.00 86.88 97 GLY A N 1
ATOM 763 C CA . GLY A 1 97 ? 6.129 7.165 -24.509 1.00 86.88 97 GLY A CA 1
ATOM 764 C C . GLY A 1 97 ? 6.436 6.163 -25.620 1.00 86.88 97 GLY A C 1
ATOM 765 O O . GLY A 1 97 ? 6.943 6.495 -26.689 1.00 86.88 97 GLY A O 1
ATOM 766 N N . TYR A 1 98 ? 6.089 4.909 -25.351 1.00 86.62 98 TYR A N 1
ATOM 767 C CA . TYR A 1 98 ? 6.311 3.775 -26.251 1.00 86.62 98 TYR A CA 1
ATOM 768 C C . TYR A 1 98 ? 5.000 3.177 -26.794 1.00 86.62 98 TYR A C 1
ATOM 770 O O . TYR A 1 98 ? 4.963 2.046 -27.275 1.00 86.62 98 TYR A O 1
ATOM 778 N N . GLY A 1 99 ? 3.903 3.934 -26.703 1.00 86.38 99 GLY A N 1
ATOM 779 C CA . GLY A 1 99 ? 2.547 3.458 -26.977 1.00 86.38 99 GLY A CA 1
ATOM 780 C C . GLY A 1 99 ? 1.824 2.947 -25.726 1.00 86.38 99 GLY A C 1
ATOM 781 O O . GLY A 1 99 ? 2.352 2.980 -24.616 1.00 86.38 99 GLY A O 1
ATOM 782 N N . TYR A 1 100 ? 0.577 2.504 -25.902 1.00 84.94 100 TYR A N 1
ATOM 783 C CA . TYR A 1 100 ? -0.307 2.094 -24.810 1.00 84.94 100 TYR A CA 1
ATOM 784 C C . TYR A 1 100 ? -0.751 0.633 -24.944 1.00 84.94 100 TYR A C 1
ATOM 786 O O . TYR A 1 100 ? -0.904 0.092 -26.039 1.00 84.94 100 TYR A O 1
ATOM 794 N N . GLY A 1 101 ? -1.009 0.001 -23.800 1.00 85.94 101 GLY A N 1
ATOM 795 C CA . GLY A 1 101 ? -1.552 -1.353 -23.721 1.00 85.94 101 GLY A CA 1
ATOM 796 C C . GLY A 1 101 ? -0.508 -2.473 -23.732 1.00 85.94 101 GLY A C 1
ATOM 797 O O . GLY A 1 101 ? 0.686 -2.274 -23.948 1.00 85.94 101 GLY A O 1
ATOM 798 N N . ASN A 1 102 ? -0.990 -3.692 -23.481 1.00 85.56 102 ASN A N 1
ATOM 799 C CA . ASN A 1 102 ? -0.138 -4.861 -23.240 1.00 85.56 102 ASN A CA 1
ATOM 800 C C . ASN A 1 102 ? 0.706 -5.271 -24.453 1.00 85.56 102 ASN A C 1
ATOM 802 O O . ASN A 1 102 ? 1.781 -5.832 -24.272 1.00 85.56 102 ASN A O 1
ATOM 806 N N . VAL A 1 103 ? 0.217 -5.036 -25.675 1.00 87.75 103 VAL A N 1
ATOM 807 C CA . VAL A 1 103 ? 0.933 -5.410 -26.906 1.00 87.75 103 VAL A CA 1
ATOM 808 C C . VAL A 1 103 ? 2.151 -4.512 -27.103 1.00 87.75 103 VAL A C 1
ATOM 810 O O . VAL A 1 103 ? 3.255 -5.026 -27.253 1.00 87.75 103 VAL A O 1
ATOM 813 N N . ALA A 1 104 ? 1.959 -3.192 -27.012 1.00 87.06 104 ALA A N 1
ATOM 814 C CA . ALA A 1 104 ? 3.043 -2.216 -27.101 1.00 87.06 104 ALA A CA 1
ATOM 815 C C . ALA A 1 104 ? 4.083 -2.439 -25.995 1.00 87.06 104 ALA A C 1
ATOM 817 O O . ALA A 1 104 ? 5.277 -2.503 -26.272 1.00 87.06 104 ALA A O 1
ATOM 818 N N . TYR A 1 105 ? 3.625 -2.661 -24.756 1.00 88.06 105 TYR A N 1
ATOM 819 C CA . TYR A 1 105 ? 4.522 -2.954 -23.642 1.00 88.06 105 TYR A CA 1
ATOM 820 C C . TYR A 1 105 ? 5.361 -4.216 -23.885 1.00 88.06 105 TYR A C 1
ATOM 822 O O . TYR A 1 105 ? 6.574 -4.158 -23.739 1.00 88.06 105 TYR A O 1
ATOM 830 N N . LYS A 1 106 ? 4.756 -5.341 -24.294 1.00 88.50 106 LYS A N 1
ATOM 831 C CA . LYS A 1 106 ? 5.497 -6.594 -24.536 1.00 88.50 106 LYS A CA 1
ATOM 832 C C . LYS A 1 106 ? 6.515 -6.472 -25.668 1.00 88.50 106 LYS A C 1
ATOM 834 O O . LYS A 1 106 ? 7.613 -7.002 -25.540 1.00 88.50 106 LYS A O 1
ATOM 839 N N . ASP A 1 107 ? 6.158 -5.797 -26.759 1.00 90.62 107 ASP A N 1
ATOM 840 C CA . ASP A 1 107 ? 7.062 -5.597 -27.898 1.00 90.62 107 ASP A CA 1
ATOM 841 C C . ASP A 1 107 ? 8.302 -4.790 -27.491 1.00 90.62 107 ASP A C 1
ATOM 843 O O . ASP A 1 107 ? 9.434 -5.207 -27.733 1.00 90.62 107 ASP A O 1
ATOM 847 N N . VAL A 1 108 ? 8.091 -3.670 -26.799 1.00 88.38 108 VAL A N 1
ATOM 848 C CA . VAL A 1 108 ? 9.172 -2.789 -26.338 1.00 88.38 108 VAL A CA 1
ATOM 849 C C . VAL A 1 108 ? 9.998 -3.475 -25.256 1.00 88.38 108 VAL A C 1
ATOM 851 O O . VAL A 1 108 ? 11.223 -3.462 -25.322 1.00 88.38 108 VAL A O 1
ATOM 854 N N . TYR A 1 109 ? 9.343 -4.139 -24.305 1.00 87.19 109 TYR A N 1
ATOM 855 C CA . TYR A 1 109 ? 10.001 -4.884 -23.239 1.00 87.19 109 TYR A CA 1
ATOM 856 C C . TYR A 1 109 ? 10.933 -5.964 -23.794 1.00 87.19 109 TYR A C 1
ATOM 858 O O . TYR A 1 109 ? 12.109 -5.986 -23.449 1.00 87.19 109 TYR A O 1
ATOM 866 N N . ASN A 1 110 ? 10.454 -6.801 -24.719 1.00 88.25 110 ASN A N 1
ATOM 867 C CA . ASN A 1 110 ? 11.257 -7.879 -25.305 1.00 88.25 110 ASN A CA 1
ATOM 868 C C . ASN A 1 110 ? 12.444 -7.359 -26.127 1.00 88.25 110 ASN A C 1
ATOM 870 O O . ASN A 1 110 ? 13.475 -8.021 -26.198 1.00 88.25 110 ASN A O 1
ATOM 874 N N . LYS A 1 111 ? 12.321 -6.178 -26.743 1.00 88.50 111 LYS A N 1
ATOM 875 C CA . LYS A 1 111 ? 13.436 -5.528 -27.450 1.00 88.50 111 LYS A CA 1
ATOM 876 C C . LYS A 1 111 ? 14.472 -4.953 -26.484 1.00 88.50 111 LYS A C 1
ATOM 878 O O . LYS A 1 111 ? 15.660 -4.989 -26.779 1.00 88.50 111 LYS A O 1
ATOM 883 N N . ARG A 1 112 ? 14.018 -4.428 -25.344 1.00 85.94 112 ARG A N 1
ATOM 884 C CA . ARG A 1 112 ? 14.830 -3.684 -24.368 1.00 85.94 112 ARG A CA 1
ATOM 885 C C . ARG A 1 112 ? 15.376 -4.530 -23.227 1.00 85.94 112 ARG A C 1
ATOM 887 O O . ARG A 1 112 ? 16.281 -4.086 -22.541 1.00 85.94 112 ARG A O 1
ATOM 894 N N . VAL A 1 113 ? 14.895 -5.758 -23.043 1.00 85.50 113 VAL A N 1
ATOM 895 C CA . VAL A 1 113 ? 15.364 -6.665 -21.980 1.00 85.50 113 VAL A CA 1
ATOM 896 C C . VAL A 1 113 ? 16.872 -6.954 -22.052 1.00 85.50 113 VAL A C 1
ATOM 898 O O . VAL A 1 113 ? 17.482 -7.330 -21.057 1.00 85.50 113 VAL A O 1
ATOM 901 N N . ILE A 1 114 ? 17.482 -6.755 -23.226 1.00 85.31 114 ILE A N 1
ATOM 902 C CA . ILE A 1 114 ? 18.929 -6.863 -23.448 1.00 85.31 114 ILE A CA 1
ATOM 903 C C . ILE A 1 114 ? 19.681 -5.699 -22.780 1.00 85.31 114 ILE A C 1
ATOM 905 O O . ILE A 1 114 ? 20.762 -5.912 -22.235 1.00 85.31 114 ILE A O 1
ATOM 909 N N . ASP A 1 115 ? 19.095 -4.498 -22.789 1.00 85.62 115 ASP A N 1
ATOM 910 C CA . ASP A 1 115 ? 19.681 -3.275 -22.227 1.00 85.62 115 ASP A CA 1
ATOM 911 C C . ASP A 1 115 ? 19.549 -3.221 -20.690 1.00 85.62 115 ASP A C 1
ATOM 913 O O . ASP A 1 115 ? 20.331 -2.539 -20.031 1.00 85.62 115 ASP A O 1
ATOM 917 N N . TYR A 1 116 ? 18.595 -3.968 -20.116 1.00 84.06 116 TYR A N 1
ATOM 918 C CA . TYR A 1 116 ? 18.266 -3.978 -18.683 1.00 84.06 116 TYR A CA 1
ATOM 919 C C . TYR A 1 116 ? 18.405 -5.392 -18.084 1.00 84.06 116 TYR A C 1
ATOM 921 O O . TYR A 1 116 ? 17.408 -6.099 -17.882 1.00 84.06 116 TYR A O 1
ATOM 929 N N . PRO A 1 117 ? 19.635 -5.857 -17.791 1.00 81.38 117 PRO A N 1
ATOM 930 C CA . PRO A 1 117 ? 19.886 -7.219 -17.317 1.00 81.38 117 PRO A CA 1
ATOM 931 C C . PRO A 1 117 ? 19.239 -7.521 -15.958 1.00 81.38 117 PRO A C 1
ATOM 933 O O . PRO A 1 117 ? 18.980 -8.684 -15.645 1.00 81.38 117 PRO A O 1
ATOM 936 N N . GLU A 1 118 ? 18.958 -6.504 -15.153 1.00 82.25 118 GLU A N 1
ATOM 937 C CA . GLU A 1 118 ? 18.275 -6.620 -13.869 1.00 82.25 118 GLU A CA 1
ATOM 938 C C . GLU A 1 118 ? 16.789 -6.977 -13.986 1.00 82.25 118 GLU A C 1
ATOM 940 O O . GLU A 1 118 ? 16.218 -7.458 -13.004 1.00 82.25 118 GLU A O 1
ATOM 945 N N . TRP A 1 119 ? 16.160 -6.798 -15.154 1.00 86.75 119 TRP A N 1
ATOM 946 C CA . TRP A 1 119 ? 14.754 -7.134 -15.361 1.00 86.75 119 TRP A CA 1
ATOM 947 C C . TRP A 1 119 ? 14.497 -8.641 -15.234 1.00 86.75 119 TRP A C 1
ATOM 949 O O . TRP A 1 119 ? 15.206 -9.491 -15.773 1.00 86.75 119 TRP A O 1
ATOM 959 N N . THR A 1 120 ? 13.459 -8.971 -14.466 1.00 79.31 120 THR A N 1
ATOM 960 C CA . THR A 1 120 ? 13.208 -10.328 -13.966 1.00 79.31 120 THR A CA 1
ATOM 961 C C . THR A 1 120 ? 12.482 -11.221 -14.971 1.00 79.31 120 THR A C 1
ATOM 963 O O . THR A 1 120 ? 12.669 -12.436 -14.942 1.00 79.31 120 THR A O 1
ATOM 966 N N . PHE A 1 121 ? 11.643 -10.657 -15.842 1.00 73.00 121 PHE A N 1
ATOM 967 C CA . PHE A 1 121 ? 10.900 -11.431 -16.834 1.00 73.00 121 PHE A CA 1
ATOM 968 C C . PHE A 1 121 ? 11.698 -11.452 -18.145 1.00 73.00 121 PHE A C 1
ATOM 970 O O . PHE A 1 121 ? 12.068 -10.409 -18.665 1.00 73.00 121 PHE A O 1
ATOM 977 N N . ARG A 1 122 ? 12.018 -12.639 -18.654 1.00 69.12 122 ARG A N 1
ATOM 978 C CA . ARG A 1 122 ? 12.725 -12.837 -19.923 1.00 69.12 122 ARG A CA 1
ATOM 979 C C . ARG A 1 122 ? 12.001 -13.898 -20.733 1.00 69.12 122 ARG A C 1
ATOM 981 O O . ARG A 1 122 ? 11.475 -14.836 -20.090 1.00 69.12 122 ARG A O 1
#

Sequence (122 aa):
FVVLSVIFIFLILGTLSRGAWLSVLVIGLIWILMFKQWKLLLVGVMVSIIALSVIFTHKEMTAKLTYKLHQTNSSYRYANGTQGSALDLILENPVIGYGYGNVAYKDVYNKRVIDYPEWTFR

pLDDT: mean 80.84, std 8.51, range [58.0, 91.31]

Organism: NCBI:txid158836

Foldseek 3Di:
DVVVVVVVVVVCVVVVDPVVVVVCVVVVVVVCVVVVVVVVVVVVVVVVVVVVVVCVVPVVVCVVVVCVVPCPDDDCCCHQEDNVVQVVQCVVPVPPGQDDDDVSSVVVCVVCCVVPVSRDDD

Radius of gyration: 21.86 Å; chains: 1; bounding box: 48×34×52 Å

InterPro domains:
  IPR007016 O-antigen ligase-related domain [PF04932] (4-114)
  IPR051533 O-antigen ligase-like [PTHR37422] (2-115)

Secondary structure (DSSP, 8-state):
-HHHHHHHHHHHHHHT-HHHHHHHHHHHHHHHHHTT-HHHHHHHHHHHHHHHHHHHHTHHHHHHHHHHHH----TTTTTTSHHHHHHHHHHHSTTT-S-SHHHHHHHHHHHHTTT-TT-S--